Protein AF-A0A352IXB5-F1 (afdb_monomer)

Solvent-accessible surface area (backbone atoms only — not comparable to full-atom values): 7594 Å² total; per-residue (Å²): 130,58,72,66,66,54,29,67,25,27,30,50,58,43,25,67,73,30,58,93,38,62,74,57,22,50,49,30,45,28,34,42,60,47,67,44,33,81,44,38,70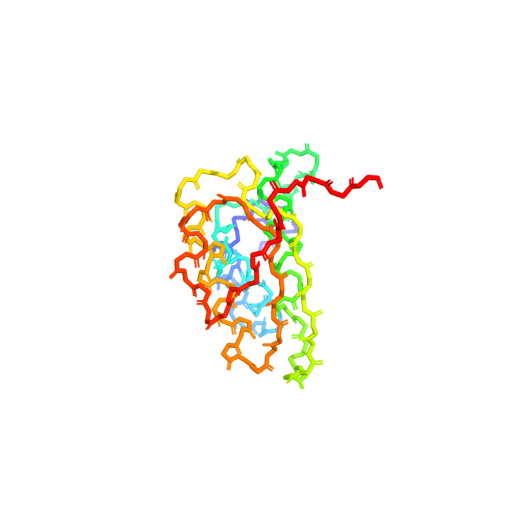,58,59,57,77,87,76,48,52,72,56,52,52,51,36,54,55,48,22,56,60,69,57,46,84,83,77,44,74,50,79,45,79,40,77,46,82,58,71,88,48,53,75,70,55,44,54,31,51,49,56,44,51,52,52,48,39,76,57,48,26,47,77,47,74,47,75,86,53,63,82,57,60,75,70,50,95,73,87,87,88,86,65,99,64,80,88,130

pLDDT: mean 88.92, std 7.3, range [47.94, 97.88]

Radius of gyration: 16.71 Å; Cα contacts (8 Å, |Δi|>4): 138; chains: 1; bounding box: 36×30×49 Å

InterPro domains:
  IPR003439 ABC transporter-like, ATP-binding domain [PF00005] (28-79)
  IPR027417 P-loop containing nucleoside triphosphate hydrolase [G3DSA:3.40.50.300] (49-128)
  IPR027417 P-loop containing nucleoside triphosphate hydrolase [SSF52540] (6-126)

Secondary structure (DSSP, 8-state):
--HHHHHTSBHHHHHHHTTTSHHHHHHHHHHHHTT-TTSBTT--GGGS-HHHHHHHHHHHHHTSPP-S-PEEEEESTTTT--HHHHHHHHHHHHHHHHTT-EEEEE---HHHHTT-SS-----SS---

Foldseek 3Di:
DDPVVQQQDFLQRNLVVCVVPVLSVLLSVLCVLLPRRGDGNNDDLVPDDPLSNLSNVLSVVVSDPQPLEAEAEEEASCVPPDPVSVVSVLSSVVVNVVSNYHYHYDHPDPVNVVSDPDDDDDDPHDDD

Sequence (128 aa):
KNINEVLEMTVEEGREFFDAVPFLARKLQTLMDVGLSYIRLGQSAVTLSGGEAQRVKLAKELSKRDTGKTLYILDEPTTGLHFYDIQQLLNVLERLRDHGNTIVVIEHNLDVIKTADWIIDLGPEGGS

Organism: NCBI:txid1033846

Nearest PDB structures (foldseek):
  6n9l-assembly1_A  TM=8.926E-01  e=2.535E-11  Thermotoga maritima
  3ux8-assembly1_A-2  TM=9.371E-01  e=1.032E-10  Geobacillus sp. Y412MC52
  3pih-assembly1_A  TM=9.499E-01  e=1.222E-10  Thermotoga maritima
  3zqj-assembly3_C  TM=9.078E-01  e=8.246E-11  Mycobacterium tuberculosis
  3zqj-assembly4_D  TM=9.073E-01  e=1.032E-10  Mycobacterium tuberculosis

Mean predicted aligned error: 5.65 Å

Structure (mmCIF, N/CA/C/O backbone):
data_AF-A0A352IXB5-F1
#
_entry.id   AF-A0A352IXB5-F1
#
loop_
_atom_site.group_PDB
_atom_site.id
_atom_site.type_symbol
_atom_site.label_atom_id
_atom_site.label_alt_id
_atom_site.label_comp_id
_atom_site.label_asym_id
_atom_site.label_entity_id
_atom_site.label_seq_id
_atom_site.pdbx_PDB_ins_code
_atom_site.Cartn_x
_atom_site.Cartn_y
_atom_site.Cartn_z
_atom_site.occupancy
_atom_site.B_iso_or_equiv
_atom_sit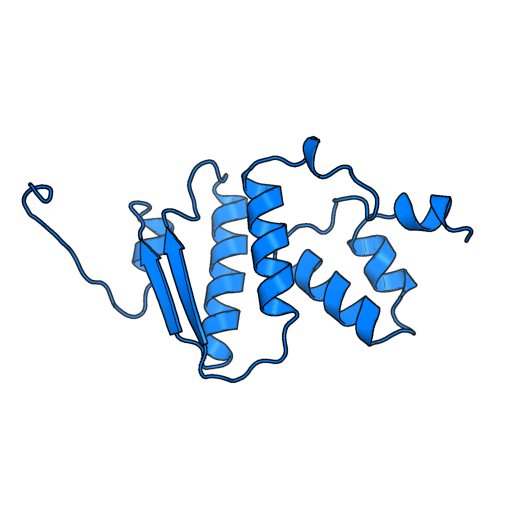e.auth_seq_id
_atom_site.auth_comp_id
_atom_site.auth_asym_id
_atom_site.auth_atom_id
_atom_site.pdbx_PDB_model_num
ATOM 1 N N . LYS A 1 1 ? -13.783 -2.765 24.791 1.00 83.38 1 LYS A N 1
ATOM 2 C CA . LYS A 1 1 ? -12.833 -1.640 24.684 1.00 83.38 1 LYS A CA 1
ATOM 3 C C . LYS A 1 1 ? -13.594 -0.377 24.308 1.00 83.38 1 LYS A C 1
ATOM 5 O O . LYS A 1 1 ? -14.555 -0.483 23.550 1.00 83.38 1 LYS A O 1
ATOM 10 N N . ASN A 1 2 ? -13.230 0.773 24.869 1.00 95.81 2 ASN A N 1
ATOM 11 C CA . ASN A 1 2 ? -13.750 2.075 24.436 1.00 95.81 2 ASN A CA 1
ATOM 12 C C . ASN A 1 2 ? -13.049 2.536 23.137 1.00 95.81 2 ASN A C 1
ATOM 14 O O . ASN A 1 2 ? -12.104 1.894 22.684 1.00 95.81 2 ASN A O 1
ATOM 18 N N . ILE A 1 3 ? -13.514 3.626 22.513 1.00 95.50 3 ILE A N 1
ATOM 19 C CA . ILE A 1 3 ? -12.979 4.068 21.210 1.00 95.50 3 ILE A CA 1
ATOM 20 C C . ILE A 1 3 ? -11.501 4.475 21.272 1.00 95.50 3 ILE A C 1
ATOM 22 O O . ILE A 1 3 ? -10.763 4.225 20.326 1.00 95.50 3 ILE A O 1
ATOM 26 N N . ASN A 1 4 ? -11.053 5.048 22.389 1.00 96.25 4 ASN A N 1
ATOM 27 C CA . ASN A 1 4 ? -9.661 5.448 22.562 1.00 96.25 4 ASN A CA 1
ATOM 28 C C . ASN A 1 4 ? -8.747 4.211 22.616 1.00 96.25 4 ASN A C 1
ATOM 30 O O . ASN A 1 4 ? -7.789 4.103 21.864 1.00 96.25 4 ASN A O 1
ATOM 34 N N . GLU A 1 5 ? -9.127 3.203 23.404 1.00 96.56 5 GLU A N 1
ATOM 35 C CA . GLU A 1 5 ? -8.414 1.918 23.481 1.00 96.56 5 GLU A CA 1
ATOM 36 C C . GLU A 1 5 ? -8.357 1.161 22.145 1.00 96.56 5 GLU A C 1
ATOM 38 O O . GLU A 1 5 ? -7.477 0.324 21.957 1.00 96.56 5 GLU A O 1
ATOM 43 N N . VAL A 1 6 ? -9.318 1.396 21.245 1.00 96.75 6 VAL A N 1
ATOM 44 C CA . VAL A 1 6 ? -9.300 0.847 19.881 1.00 96.75 6 VAL A CA 1
ATOM 45 C C . VAL A 1 6 ? -8.318 1.617 19.003 1.00 96.75 6 VAL A C 1
ATOM 47 O O . VAL A 1 6 ? -7.550 0.999 18.277 1.00 96.75 6 VAL A O 1
ATOM 50 N N . LEU A 1 7 ? -8.314 2.950 19.069 1.00 96.44 7 LEU A N 1
ATOM 51 C CA . LEU A 1 7 ? -7.399 3.782 18.282 1.00 96.44 7 LEU A CA 1
ATOM 52 C C . LEU A 1 7 ? -5.927 3.592 18.679 1.00 96.44 7 LEU A C 1
ATOM 54 O O . LEU A 1 7 ? -5.045 3.764 17.841 1.00 96.44 7 LEU A O 1
ATOM 58 N N . GLU A 1 8 ? -5.665 3.185 19.919 1.00 96.88 8 GLU A N 1
ATOM 59 C CA . GLU A 1 8 ? -4.319 2.855 20.397 1.00 96.88 8 GLU A CA 1
ATOM 60 C C . GLU A 1 8 ? -3.820 1.463 19.971 1.00 96.88 8 GLU A C 1
ATOM 62 O O . GLU A 1 8 ? -2.631 1.186 20.126 1.00 96.88 8 GLU A O 1
ATOM 67 N N . MET A 1 9 ? -4.683 0.600 19.416 1.00 97.88 9 MET A N 1
ATOM 68 C CA . MET A 1 9 ? -4.254 -0.703 18.898 1.00 97.88 9 MET A CA 1
ATOM 69 C C . MET A 1 9 ? -3.339 -0.545 17.692 1.00 97.88 9 MET A C 1
ATOM 71 O O . MET A 1 9 ? -3.558 0.337 16.855 1.00 97.88 9 MET A O 1
ATOM 75 N N . THR A 1 10 ? -2.390 -1.464 17.540 1.00 97.81 10 THR A N 1
ATOM 76 C CA . THR A 1 10 ? -1.703 -1.650 16.259 1.00 97.81 10 THR A CA 1
ATOM 77 C C . THR A 1 10 ? -2.658 -2.215 15.199 1.00 97.81 10 THR A C 1
ATOM 79 O O . THR A 1 10 ? -3.739 -2.723 15.507 1.00 97.81 10 THR A O 1
ATOM 82 N N . VAL A 1 11 ? -2.277 -2.139 13.923 1.00 96.81 11 VAL A N 1
ATOM 83 C CA . VAL A 1 11 ? -3.019 -2.786 12.830 1.00 96.81 11 VAL A CA 1
ATOM 84 C C . VAL A 1 11 ? -3.138 -4.293 13.062 1.00 96.81 11 VAL A C 1
ATOM 86 O O . VAL A 1 11 ? -4.202 -4.850 12.802 1.00 96.81 11 VAL A O 1
ATOM 89 N N . GLU A 1 12 ? -2.081 -4.941 13.554 1.00 96.75 12 GLU A N 1
ATOM 90 C CA . GLU A 1 12 ? -2.069 -6.374 13.873 1.00 96.75 12 GLU A CA 1
ATOM 91 C C . GLU A 1 12 ? -3.078 -6.725 14.973 1.00 96.75 12 GLU A C 1
ATOM 93 O O . GLU A 1 12 ? -3.969 -7.547 14.755 1.00 96.75 12 GLU A O 1
ATOM 98 N N . GLU A 1 13 ? -3.019 -6.023 16.108 1.00 97.50 13 GLU A N 1
ATOM 99 C CA . GLU A 1 13 ? -3.976 -6.191 17.208 1.00 97.50 13 GLU A CA 1
ATOM 100 C C . GLU A 1 13 ? -5.409 -5.899 16.749 1.00 97.50 13 GLU A C 1
ATOM 102 O O . GLU A 1 13 ? -6.352 -6.613 17.092 1.00 97.50 13 GLU A O 1
ATOM 107 N N . GLY A 1 14 ? -5.577 -4.840 15.954 1.00 97.19 14 GLY A N 1
ATOM 108 C CA . GLY A 1 14 ? -6.853 -4.457 15.377 1.00 97.19 14 GLY A CA 1
ATOM 109 C C . GLY A 1 14 ? -7.408 -5.541 14.461 1.00 97.19 14 GLY A C 1
ATOM 110 O O . GLY A 1 14 ? -8.605 -5.821 14.522 1.00 97.19 14 GLY A O 1
ATOM 111 N N . ARG A 1 15 ? -6.570 -6.158 13.615 1.00 97.19 15 ARG A N 1
ATOM 112 C CA . ARG A 1 15 ? -6.998 -7.233 12.716 1.00 97.19 15 ARG A CA 1
ATOM 113 C C . ARG A 1 15 ? -7.615 -8.342 13.559 1.00 97.19 15 ARG A C 1
ATOM 115 O O . ARG A 1 15 ? -8.791 -8.626 13.360 1.00 97.19 15 ARG A O 1
ATOM 122 N N . GLU A 1 16 ? -6.864 -8.911 14.501 1.00 96.62 16 GLU A N 1
ATOM 123 C CA . GLU A 1 16 ? -7.352 -9.999 15.361 1.00 96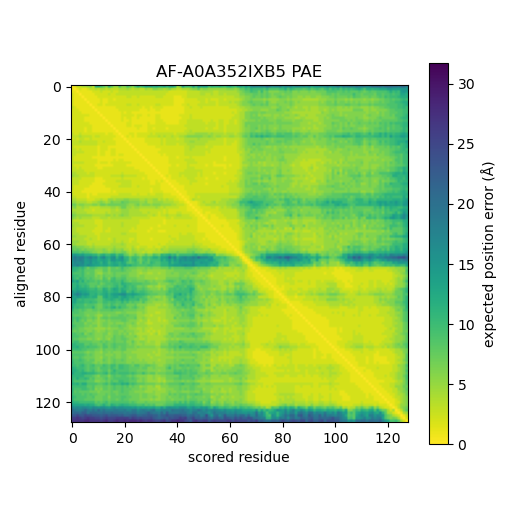.62 16 GLU A CA 1
ATOM 124 C C . GLU A 1 16 ? -8.616 -9.602 16.134 1.00 96.62 16 GLU A C 1
ATOM 126 O O . GLU A 1 16 ? -9.591 -10.354 16.191 1.00 96.62 16 GLU A O 1
ATOM 131 N N . PHE A 1 17 ? -8.643 -8.384 16.683 1.00 97.19 17 PHE A N 1
ATOM 132 C CA . PHE A 1 17 ? -9.782 -7.878 17.445 1.00 97.19 17 PHE A CA 1
ATOM 133 C C . PHE A 1 17 ? -11.067 -7.758 16.608 1.00 97.19 17 PHE A C 1
ATOM 135 O O . PHE A 1 17 ? -12.167 -7.955 17.131 1.00 97.19 17 PHE A O 1
ATOM 142 N N . PHE A 1 18 ? -10.952 -7.443 15.315 1.00 97.12 18 PHE A N 1
ATOM 143 C CA . PHE A 1 18 ? -12.085 -7.239 14.410 1.00 97.12 18 PHE A CA 1
ATOM 144 C C . PHE A 1 18 ? -12.414 -8.449 13.521 1.00 97.12 18 PHE A C 1
ATOM 146 O O . PHE A 1 18 ? -13.169 -8.296 12.560 1.00 97.12 18 PHE A O 1
ATOM 153 N N . ASP A 1 19 ? -11.951 -9.657 13.858 1.00 96.19 19 ASP A N 1
ATOM 154 C CA . ASP A 1 19 ? -12.216 -10.885 13.085 1.00 96.19 19 ASP A CA 1
ATOM 155 C C . ASP A 1 19 ? -13.704 -11.183 12.874 1.00 96.19 19 ASP A C 1
ATOM 157 O O . ASP A 1 19 ? -14.121 -11.617 11.799 1.00 96.19 19 ASP A O 1
ATOM 161 N N . ALA A 1 20 ? -14.536 -10.873 13.870 1.00 96.31 20 ALA A N 1
ATOM 162 C CA . ALA A 1 20 ? -15.986 -11.026 13.777 1.00 96.31 20 ALA A CA 1
ATOM 163 C C . ALA A 1 20 ? -16.666 -9.978 12.864 1.00 96.31 20 ALA A C 1
ATOM 165 O O . ALA A 1 20 ? -17.873 -10.057 12.635 1.00 96.31 20 ALA A O 1
ATOM 166 N N . VAL A 1 21 ? -15.923 -8.993 12.341 1.00 96.94 21 VAL A N 1
ATOM 167 C CA . VAL A 1 21 ? -16.420 -7.912 11.474 1.00 96.94 21 VAL A CA 1
ATOM 168 C C . VAL A 1 21 ? -15.676 -7.947 10.128 1.00 96.94 21 VAL A C 1
ATOM 170 O O . VAL A 1 21 ? -14.712 -7.203 9.923 1.00 96.94 21 VAL A O 1
ATOM 173 N N . PRO A 1 22 ? -16.138 -8.758 9.152 1.00 92.81 22 PRO A N 1
ATOM 174 C CA . PRO A 1 22 ? -15.368 -9.089 7.947 1.00 92.81 22 PRO A CA 1
ATOM 175 C C . PRO A 1 22 ? -14.892 -7.887 7.123 1.00 92.81 22 PRO A C 1
ATOM 177 O O . PRO A 1 22 ? -13.803 -7.903 6.554 1.00 92.81 22 PRO A O 1
ATOM 180 N N . PHE A 1 23 ? -15.694 -6.821 7.051 1.00 92.75 23 PHE A N 1
ATOM 181 C CA . PHE A 1 23 ? -15.320 -5.614 6.311 1.00 92.75 23 PHE A CA 1
ATOM 182 C C . PHE A 1 23 ? -14.143 -4.863 6.952 1.00 92.75 23 PHE A C 1
ATOM 184 O O . PHE A 1 23 ? -13.289 -4.351 6.228 1.00 92.75 23 PHE A O 1
ATOM 191 N N . LEU A 1 24 ? -14.082 -4.808 8.288 1.00 94.50 24 LEU A N 1
ATOM 192 C CA . LEU A 1 24 ? -12.959 -4.199 9.004 1.00 94.50 24 LEU A CA 1
ATOM 193 C C . LEU A 1 24 ? -11.729 -5.099 8.921 1.00 94.50 24 LEU A C 1
ATOM 195 O O . LEU A 1 24 ? -10.673 -4.621 8.511 1.00 94.50 24 LEU A O 1
ATOM 199 N N . ALA A 1 25 ? -11.891 -6.398 9.194 1.00 94.25 25 ALA A N 1
ATOM 200 C CA . ALA A 1 25 ? -10.816 -7.381 9.084 1.00 94.25 25 ALA A CA 1
ATOM 201 C C . ALA A 1 25 ? -10.144 -7.333 7.703 1.00 94.25 25 ALA A C 1
ATOM 203 O O . ALA A 1 25 ? -8.922 -7.282 7.615 1.00 94.25 25 ALA A O 1
ATOM 204 N N . ARG A 1 26 ? -10.923 -7.230 6.614 1.00 91.25 26 ARG A N 1
ATOM 205 C CA . ARG A 1 26 ? -10.379 -7.096 5.253 1.00 91.25 26 ARG A CA 1
ATOM 206 C C . ARG 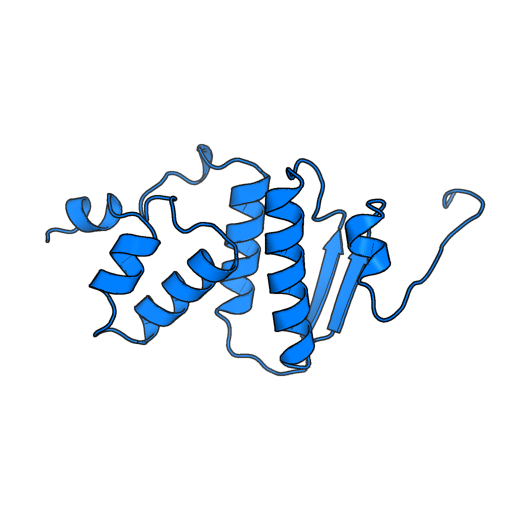A 1 26 ? -9.542 -5.827 5.064 1.00 91.25 26 ARG A C 1
ATOM 208 O O . ARG A 1 26 ? -8.504 -5.882 4.415 1.00 91.25 26 ARG A O 1
ATOM 215 N N . LYS A 1 27 ? -9.972 -4.681 5.602 1.00 92.50 27 LYS A N 1
ATOM 216 C CA . LYS A 1 27 ? -9.202 -3.427 5.506 1.00 92.50 27 LYS A CA 1
ATOM 217 C C . LYS A 1 27 ? -7.910 -3.489 6.315 1.00 92.50 27 LYS A C 1
ATOM 219 O O . LYS A 1 27 ? -6.868 -3.050 5.837 1.00 92.50 27 LYS A O 1
ATOM 224 N N . LEU A 1 28 ? -7.968 -4.059 7.511 1.00 95.38 28 LEU A N 1
ATOM 225 C CA . LEU A 1 28 ? -6.791 -4.225 8.360 1.00 95.38 28 LEU A CA 1
ATOM 226 C C . L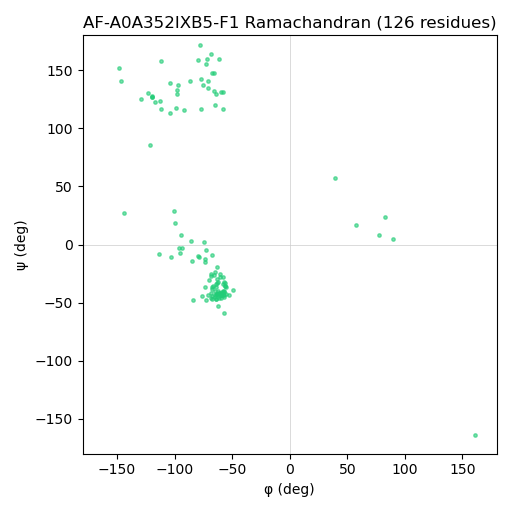EU A 1 28 ? -5.812 -5.234 7.754 1.00 95.38 28 LEU A C 1
ATOM 228 O O . LEU A 1 28 ? -4.615 -4.973 7.733 1.00 95.38 28 LEU A O 1
ATOM 232 N N . GLN A 1 29 ? -6.319 -6.296 7.123 1.00 92.38 29 GLN A N 1
ATOM 233 C CA . GLN A 1 29 ? -5.498 -7.238 6.367 1.00 92.38 29 GLN A CA 1
ATOM 234 C C . GLN A 1 29 ? -4.715 -6.539 5.251 1.00 92.38 29 GLN A C 1
ATOM 236 O O . GLN A 1 29 ? -3.516 -6.757 5.137 1.00 92.38 29 GLN A O 1
ATOM 241 N N . THR A 1 30 ? -5.338 -5.628 4.491 1.00 90.06 30 THR A N 1
ATOM 242 C CA . THR A 1 30 ? -4.604 -4.889 3.446 1.00 90.06 30 THR A CA 1
ATOM 243 C C . THR A 1 30 ? -3.488 -4.006 4.001 1.00 90.06 30 THR A C 1
ATOM 245 O O . THR A 1 30 ? -2.491 -3.808 3.317 1.00 90.06 30 THR A O 1
ATOM 248 N N . LEU A 1 31 ? -3.622 -3.495 5.231 1.00 92.50 31 LEU A N 1
ATOM 249 C CA . LEU A 1 31 ? -2.552 -2.757 5.911 1.00 92.50 31 LEU A CA 1
ATOM 250 C C . LEU A 1 31 ? -1.430 -3.696 6.389 1.00 92.50 31 LEU A C 1
ATOM 252 O O . LEU A 1 31 ? -0.258 -3.340 6.292 1.00 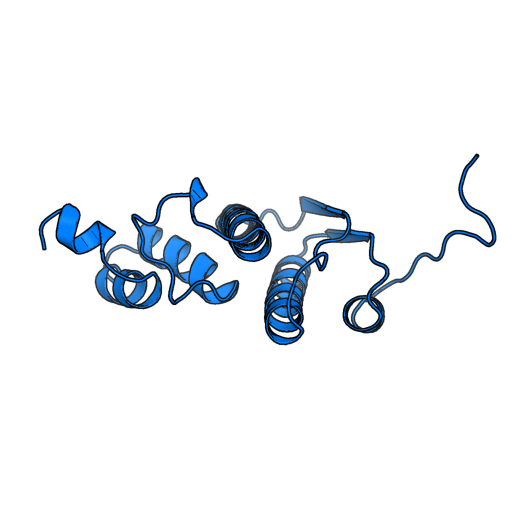92.50 31 LEU A O 1
ATOM 256 N N . MET A 1 32 ? -1.761 -4.908 6.849 1.00 90.94 32 MET A N 1
ATOM 257 C CA . MET A 1 32 ? -0.758 -5.935 7.161 1.00 90.94 32 MET A CA 1
ATOM 258 C C . MET A 1 32 ? 0.013 -6.373 5.914 1.00 90.94 32 MET A C 1
ATOM 260 O O . MET A 1 32 ? 1.235 -6.488 5.957 1.00 90.94 32 MET A O 1
ATOM 264 N N . ASP A 1 33 ? -0.689 -6.560 4.797 1.00 84.62 33 ASP A N 1
ATOM 265 C CA . ASP A 1 33 ? -0.116 -7.023 3.533 1.00 84.62 33 ASP A CA 1
ATOM 266 C C . ASP A 1 33 ? 0.924 -6.049 2.964 1.00 84.62 33 ASP A C 1
ATOM 268 O O . ASP A 1 33 ? 1.902 -6.479 2.359 1.00 84.62 33 ASP A O 1
ATOM 272 N N . VAL A 1 34 ? 0.750 -4.744 3.198 1.00 84.12 34 VAL A N 1
ATOM 273 C CA . VAL A 1 34 ? 1.731 -3.712 2.821 1.00 84.12 34 VAL A CA 1
ATOM 274 C C . VAL A 1 34 ? 2.824 -3.505 3.883 1.00 84.12 34 VAL A C 1
ATOM 276 O O . VAL A 1 34 ? 3.665 -2.624 3.731 1.00 84.12 34 VAL A O 1
ATOM 279 N N . GLY A 1 35 ? 2.835 -4.286 4.969 1.00 85.12 35 GLY A N 1
ATOM 280 C CA . GLY A 1 35 ? 3.855 -4.223 6.020 1.00 85.12 35 GLY A CA 1
ATOM 281 C C . GLY A 1 35 ? 3.647 -3.135 7.079 1.00 85.12 35 GLY A C 1
ATOM 282 O O . GLY A 1 35 ? 4.615 -2.731 7.712 1.00 85.12 35 GLY A O 1
ATOM 283 N N . LEU A 1 36 ? 2.416 -2.657 7.288 1.00 91.00 36 LEU A N 1
ATOM 284 C CA . LEU A 1 36 ? 2.091 -1.626 8.287 1.00 91.00 36 LEU A CA 1
ATOM 285 C C . LEU A 1 36 ? 1.479 -2.209 9.573 1.00 91.00 36 LEU A C 1
ATOM 287 O O . LEU A 1 36 ? 0.694 -1.542 10.243 1.00 91.00 36 LEU A O 1
ATOM 291 N N . SER A 1 37 ? 1.821 -3.452 9.925 1.00 92.12 37 SER A N 1
ATOM 292 C CA . SER A 1 37 ? 1.273 -4.160 11.094 1.00 92.12 37 SER A CA 1
ATOM 293 C C . SER A 1 37 ? 1.474 -3.410 12.417 1.00 92.12 37 SER A C 1
ATOM 295 O O . SER A 1 37 ? 0.609 -3.464 13.288 1.00 92.12 37 SER A O 1
ATOM 297 N N . TYR A 1 38 ? 2.582 -2.676 12.547 1.00 92.56 38 TYR A N 1
ATOM 298 C CA . TYR A 1 38 ? 3.002 -1.993 13.773 1.00 92.56 38 TYR A CA 1
ATOM 299 C C . TYR A 1 38 ? 2.378 -0.602 13.979 1.00 92.56 38 TYR A C 1
ATOM 301 O O . TYR A 1 38 ? 2.474 -0.048 15.075 1.00 92.56 38 TYR A O 1
ATOM 309 N N . ILE A 1 39 ? 1.761 -0.014 12.950 1.00 94.44 39 ILE A N 1
ATOM 310 C CA . ILE A 1 39 ? 1.163 1.326 13.033 1.00 94.44 39 ILE A CA 1
ATOM 311 C C . ILE A 1 39 ? -0.086 1.284 13.905 1.00 94.44 39 ILE A C 1
ATOM 313 O O . ILE A 1 39 ? -0.876 0.346 13.812 1.00 94.44 39 ILE A O 1
ATOM 317 N N . ARG A 1 40 ? -0.298 2.321 14.724 1.00 96.81 40 ARG A N 1
ATOM 318 C CA . ARG A 1 40 ? -1.540 2.445 15.502 1.00 96.81 40 ARG A CA 1
ATOM 319 C C . ARG A 1 40 ? -2.696 2.924 14.634 1.00 96.81 40 ARG A C 1
ATOM 321 O O . ARG A 1 40 ? -2.521 3.819 13.810 1.00 96.81 40 ARG A O 1
ATOM 328 N N . LEU A 1 41 ? -3.901 2.403 14.864 1.00 95.38 41 LEU A N 1
ATOM 329 C CA . LEU A 1 41 ? -5.097 2.774 14.094 1.00 95.38 41 LEU A CA 1
ATOM 330 C C . LEU A 1 41 ? -5.407 4.281 14.152 1.00 95.38 41 LEU A C 1
ATOM 332 O O . LEU A 1 41 ? -5.901 4.848 13.179 1.00 95.38 41 LEU A O 1
ATOM 336 N N . GLY A 1 42 ? -5.116 4.925 15.283 1.00 95.06 42 GLY A N 1
ATOM 337 C CA . GLY A 1 42 ? -5.261 6.364 15.502 1.00 95.06 42 GLY A CA 1
ATOM 338 C C . GLY A 1 42 ? -3.994 7.185 15.262 1.00 95.06 42 GLY A C 1
ATOM 339 O O . GLY A 1 42 ? -3.987 8.370 15.598 1.00 95.06 42 GLY A O 1
ATOM 340 N N . GLN A 1 43 ? -2.920 6.593 14.724 1.00 93.94 43 GLN A N 1
ATOM 341 C CA . GLN A 1 43 ? -1.671 7.313 14.483 1.00 93.94 43 GLN A CA 1
ATOM 342 C C . GLN A 1 43 ? -1.905 8.494 13.538 1.00 93.94 43 GLN A C 1
ATOM 344 O O . GLN A 1 43 ? -2.531 8.375 12.483 1.00 93.94 43 GLN A O 1
ATOM 349 N N . SER A 1 44 ? -1.393 9.660 13.928 1.00 92.62 44 SER A N 1
ATOM 350 C CA . SER A 1 44 ? -1.597 10.879 13.155 1.00 92.62 44 SER A CA 1
ATOM 351 C C . SER A 1 44 ? -0.904 10.787 11.798 1.00 92.62 44 SER A C 1
ATOM 353 O O . SER A 1 44 ? 0.288 10.483 11.723 1.00 92.62 44 SER A O 1
ATOM 355 N N . ALA A 1 45 ? -1.618 11.138 10.726 1.00 87.31 45 ALA A N 1
ATOM 356 C CA . ALA A 1 45 ? -1.090 11.083 9.362 1.00 87.31 45 ALA A CA 1
ATOM 357 C C . ALA A 1 45 ? 0.177 11.939 9.175 1.00 87.31 45 ALA A C 1
ATOM 359 O O . ALA A 1 45 ? 1.022 11.605 8.353 1.00 87.31 45 ALA A O 1
ATOM 360 N N . VAL A 1 46 ? 0.341 13.010 9.963 1.00 88.38 46 VAL A N 1
ATOM 361 C CA . VAL A 1 46 ? 1.524 13.892 9.905 1.00 88.38 46 VAL A CA 1
ATOM 362 C C . VAL A 1 46 ? 2.783 13.269 10.515 1.00 88.38 46 VAL A C 1
ATOM 364 O O . VAL A 1 46 ? 3.873 13.787 10.314 1.00 88.38 46 VAL A O 1
ATOM 367 N N . THR A 1 47 ? 2.636 12.188 11.285 1.00 90.69 47 THR A N 1
ATOM 368 C CA . THR A 1 47 ? 3.757 11.470 11.920 1.00 90.69 47 THR A CA 1
ATOM 369 C C . THR A 1 47 ? 4.234 10.266 11.116 1.00 90.69 47 THR A C 1
ATOM 371 O O . THR A 1 47 ? 5.192 9.614 11.519 1.00 90.69 47 THR A O 1
ATOM 374 N N . LEU A 1 48 ? 3.565 9.961 10.003 1.00 88.38 48 LEU A N 1
ATOM 375 C CA . LEU A 1 48 ? 3.965 8.884 9.108 1.00 88.38 48 LEU A CA 1
ATOM 376 C C . LEU A 1 48 ? 5.174 9.319 8.280 1.00 88.38 48 LEU A C 1
ATOM 378 O O . LEU A 1 48 ? 5.209 10.425 7.737 1.00 88.38 48 LEU A O 1
ATOM 382 N N . SER A 1 49 ? 6.142 8.423 8.136 1.00 85.44 49 SER A N 1
ATOM 383 C CA . SER A 1 49 ? 7.192 8.548 7.129 1.00 85.44 49 SER A CA 1
ATOM 384 C C . SER A 1 49 ? 6.592 8.550 5.717 1.00 85.44 49 SER A C 1
ATOM 386 O O . SER A 1 49 ? 5.485 8.052 5.486 1.00 85.44 49 SER A O 1
ATOM 388 N N . GLY A 1 50 ? 7.343 9.064 4.737 1.00 82.50 50 GLY A N 1
ATOM 389 C CA . GLY A 1 50 ? 6.911 9.054 3.333 1.00 82.50 50 GLY A CA 1
ATOM 390 C C . GLY A 1 50 ? 6.561 7.645 2.839 1.00 82.50 50 GLY A C 1
ATOM 391 O O . GLY A 1 50 ? 5.504 7.442 2.240 1.00 82.50 50 GLY A O 1
ATOM 392 N N . GLY A 1 51 ? 7.384 6.654 3.196 1.00 79.69 51 GLY A N 1
ATOM 393 C CA . GLY A 1 51 ? 7.148 5.256 2.844 1.00 79.69 51 GLY A CA 1
ATOM 394 C C . GLY A 1 51 ? 5.917 4.641 3.510 1.00 79.69 51 GLY A C 1
ATOM 395 O O . GLY A 1 51 ? 5.215 3.834 2.900 1.00 79.69 51 GLY A O 1
ATOM 396 N N . GLU A 1 52 ? 5.605 5.010 4.754 1.00 86.38 52 GLU A N 1
ATOM 397 C CA . GLU A 1 52 ? 4.363 4.579 5.411 1.00 86.38 52 GLU A CA 1
ATOM 398 C C . GLU A 1 52 ? 3.137 5.219 4.756 1.00 86.38 52 GLU A C 1
ATOM 400 O O . GLU A 1 52 ? 2.178 4.518 4.433 1.00 86.38 52 GLU A O 1
ATOM 405 N N . ALA A 1 53 ? 3.174 6.526 4.486 1.00 86.25 53 ALA A N 1
ATOM 406 C CA . ALA A 1 53 ? 2.076 7.235 3.832 1.00 86.25 53 ALA A CA 1
ATOM 407 C C . ALA A 1 53 ? 1.757 6.646 2.446 1.00 86.25 53 ALA A C 1
ATOM 409 O O . ALA A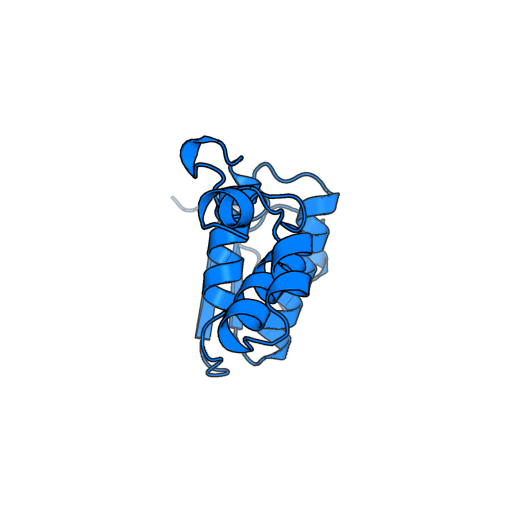 1 53 ? 0.589 6.457 2.085 1.00 86.25 53 ALA A O 1
ATOM 410 N N . GLN A 1 54 ? 2.792 6.292 1.684 1.00 81.56 54 GLN A N 1
ATOM 411 C CA . GLN A 1 54 ? 2.640 5.631 0.395 1.00 81.56 54 GLN A CA 1
ATOM 412 C C . GLN A 1 54 ? 2.011 4.238 0.526 1.00 81.56 54 GLN A C 1
ATOM 414 O O . GLN A 1 54 ? 1.073 3.912 -0.205 1.00 81.56 54 GLN A O 1
ATOM 419 N N . ARG A 1 55 ? 2.462 3.430 1.490 1.00 84.88 55 ARG A N 1
ATOM 420 C CA . ARG A 1 55 ? 1.885 2.105 1.760 1.00 84.88 55 ARG A CA 1
ATOM 421 C C . ARG A 1 55 ? 0.432 2.181 2.227 1.00 84.88 55 ARG A C 1
ATOM 423 O O . ARG A 1 55 ? -0.378 1.368 1.790 1.00 84.88 55 ARG A O 1
ATOM 430 N N . VAL A 1 56 ? 0.051 3.193 3.012 1.00 89.69 56 VAL A N 1
ATOM 431 C CA . VAL A 1 56 ? -1.360 3.445 3.370 1.00 89.69 56 VAL A CA 1
ATOM 432 C C . VAL A 1 56 ? -2.197 3.723 2.117 1.00 89.69 56 VAL A C 1
ATOM 434 O O . VAL A 1 56 ? -3.310 3.204 1.979 1.00 89.69 56 VAL A O 1
ATOM 437 N N . LYS A 1 57 ? -1.670 4.511 1.170 1.00 84.75 57 LYS A N 1
ATOM 438 C CA . LYS A 1 57 ? -2.340 4.776 -0.112 1.00 84.75 57 LYS A CA 1
ATOM 439 C C . LYS A 1 57 ? -2.504 3.492 -0.933 1.00 84.75 57 LYS A C 1
ATOM 441 O O . LYS A 1 57 ? -3.589 3.263 -1.461 1.00 84.75 57 LYS A O 1
ATOM 446 N N . LEU A 1 58 ? -1.485 2.634 -0.983 1.00 82.62 58 LEU A N 1
ATOM 447 C CA . LEU A 1 58 ? -1.553 1.331 -1.657 1.00 82.62 58 LEU A CA 1
ATOM 448 C C . LEU A 1 58 ? -2.564 0.386 -1.000 1.00 82.62 58 LEU A C 1
ATOM 450 O O . LEU A 1 58 ? -3.417 -0.165 -1.692 1.00 82.62 58 LEU A O 1
ATOM 454 N N . ALA A 1 59 ? -2.549 0.263 0.330 1.00 87.50 59 ALA A N 1
ATOM 455 C CA . ALA A 1 59 ? -3.519 -0.539 1.079 1.00 87.50 59 ALA A CA 1
ATOM 456 C C . ALA A 1 59 ? -4.961 -0.096 0.802 1.00 87.50 59 ALA A C 1
ATOM 458 O O . ALA A 1 59 ? -5.862 -0.917 0.617 1.00 87.50 59 ALA A O 1
ATOM 459 N N . LYS A 1 60 ? -5.191 1.218 0.704 1.00 87.31 60 LYS A N 1
ATOM 460 C CA . LYS A 1 60 ? -6.499 1.766 0.338 1.00 87.31 60 LYS A CA 1
ATOM 461 C C . LYS A 1 60 ? -6.949 1.290 -1.044 1.00 87.31 60 LYS A C 1
ATOM 463 O O . LYS A 1 60 ? -8.118 0.921 -1.180 1.00 87.31 60 LYS A O 1
ATOM 468 N N . GLU A 1 61 ? -6.061 1.287 -2.034 1.00 82.19 61 GLU A N 1
ATOM 469 C CA . GLU A 1 61 ? -6.360 0.802 -3.385 1.00 82.19 61 GLU A CA 1
ATOM 470 C C . GLU A 1 61 ? -6.604 -0.714 -3.414 1.00 82.19 61 GLU A C 1
ATOM 472 O O . GLU A 1 61 ? -7.623 -1.136 -3.957 1.00 82.19 61 GLU A O 1
ATOM 477 N N . LEU A 1 62 ? -5.774 -1.512 -2.729 1.00 79.25 62 LEU A N 1
ATOM 478 C CA . LEU A 1 62 ? -5.972 -2.961 -2.543 1.00 79.25 62 LEU A CA 1
ATOM 479 C C . LEU A 1 62 ? -7.312 -3.305 -1.877 1.00 79.25 62 LEU A C 1
ATOM 481 O O . LEU A 1 62 ? -7.900 -4.355 -2.128 1.00 79.25 62 LEU A O 1
ATOM 485 N N . SER A 1 63 ? -7.806 -2.428 -0.998 1.00 83.19 63 SER A N 1
ATOM 486 C CA . SER A 1 63 ? -9.069 -2.651 -0.289 1.00 83.19 63 SER A CA 1
ATOM 487 C C . SER A 1 63 ? -10.310 -2.467 -1.170 1.00 83.19 63 SER A C 1
ATOM 489 O O . SER A 1 63 ? -11.419 -2.813 -0.744 1.00 83.19 63 SER A O 1
ATOM 491 N N . LYS A 1 64 ? -10.160 -1.895 -2.374 1.00 80.94 64 LYS A N 1
ATOM 492 C CA . LYS A 1 64 ? -11.272 -1.708 -3.312 1.00 80.94 64 LYS A CA 1
ATOM 493 C C . LYS A 1 64 ? -11.696 -3.049 -3.908 1.00 80.94 64 LYS A C 1
ATOM 495 O O . LYS A 1 64 ? -10.972 -4.040 -3.882 1.00 80.94 64 LYS A O 1
ATOM 500 N N . ARG A 1 65 ? -12.929 -3.092 -4.420 1.00 71.38 65 ARG A N 1
ATOM 501 C CA . ARG A 1 65 ? -13.392 -4.253 -5.181 1.00 71.38 65 ARG A CA 1
ATOM 502 C C . ARG A 1 65 ? -12.552 -4.349 -6.442 1.00 71.38 65 ARG A C 1
ATOM 504 O O . ARG A 1 65 ? -12.544 -3.420 -7.245 1.00 71.38 65 ARG A O 1
ATOM 511 N N . ASP A 1 66 ? -11.877 -5.474 -6.566 1.00 69.19 66 ASP A N 1
ATOM 512 C CA . ASP A 1 66 ? -11.088 -5.794 -7.730 1.00 69.19 66 ASP A CA 1
ATOM 513 C C . ASP A 1 66 ? -11.995 -5.913 -8.959 1.00 69.19 66 ASP A C 1
ATOM 515 O O . ASP A 1 66 ? -13.051 -6.553 -8.921 1.00 69.19 66 ASP A O 1
ATOM 519 N N . THR A 1 67 ? -11.610 -5.216 -10.021 1.00 75.25 67 THR A N 1
ATOM 520 C CA . THR A 1 67 ? -12.302 -5.263 -11.310 1.00 75.25 67 THR A CA 1
ATOM 521 C C . THR A 1 67 ? -11.547 -6.127 -12.317 1.00 75.25 67 THR A C 1
ATOM 523 O O . THR A 1 67 ? -12.089 -6.390 -13.393 1.00 75.25 67 THR A O 1
ATOM 526 N N . GLY A 1 68 ? -10.306 -6.532 -11.994 1.00 77.69 68 GLY A N 1
ATOM 527 C CA . GLY A 1 68 ? -9.367 -7.193 -12.902 1.00 77.69 68 GLY A CA 1
ATOM 528 C C . GLY A 1 68 ? -9.049 -6.381 -14.160 1.00 77.69 68 GLY A C 1
ATOM 529 O O . GLY A 1 68 ? -8.649 -6.942 -15.173 1.00 77.69 68 GLY A O 1
ATOM 530 N N . LYS A 1 69 ? -9.346 -5.074 -14.158 1.00 84.38 69 LYS A N 1
ATOM 531 C CA . LYS A 1 69 ? -9.259 -4.177 -15.324 1.00 84.38 69 LYS A CA 1
ATOM 532 C C . LYS A 1 69 ? -8.800 -2.773 -14.930 1.00 84.38 69 LYS A C 1
ATOM 534 O O . LYS A 1 69 ? -9.155 -1.793 -15.585 1.00 84.38 69 LYS A O 1
ATOM 539 N N . THR A 1 70 ? -8.046 -2.660 -13.839 1.00 87.38 70 THR A N 1
ATOM 540 C CA . THR A 1 70 ? -7.497 -1.382 -13.374 1.00 87.38 70 THR A CA 1
ATOM 541 C C . THR A 1 70 ? -6.062 -1.232 -13.867 1.00 87.38 70 THR A C 1
ATOM 543 O O . THR A 1 70 ? -5.284 -2.182 -13.799 1.00 87.38 70 THR A O 1
ATOM 546 N N . LEU A 1 71 ? -5.709 -0.037 -14.345 1.00 90.50 71 LEU A N 1
ATOM 547 C CA . LEU A 1 71 ? -4.330 0.349 -14.633 1.00 90.50 71 LEU A CA 1
ATOM 548 C C . LEU A 1 71 ? -3.793 1.181 -13.465 1.00 90.50 71 LEU A C 1
ATOM 550 O O . LEU A 1 71 ? -4.302 2.270 -13.194 1.00 90.50 71 LEU A O 1
ATOM 554 N N . TYR A 1 72 ? -2.765 0.674 -12.796 1.00 88.50 72 TYR A N 1
ATOM 555 C CA . TYR A 1 72 ? -2.018 1.395 -11.772 1.00 88.50 72 TYR A CA 1
ATOM 556 C C . TYR A 1 72 ? -0.755 1.989 -12.387 1.00 88.50 72 TYR A C 1
ATOM 558 O O . TYR A 1 72 ? -0.003 1.278 -13.044 1.00 88.50 72 TYR A O 1
ATOM 566 N N . ILE A 1 73 ? -0.519 3.280 -12.160 1.00 91.44 73 ILE A N 1
ATOM 567 C CA . ILE A 1 73 ? 0.722 3.958 -12.547 1.00 91.44 73 ILE A CA 1
ATOM 568 C C . ILE A 1 73 ? 1.391 4.446 -11.267 1.00 91.44 73 ILE A C 1
ATOM 570 O O . ILE A 1 73 ? 0.767 5.164 -10.479 1.00 91.44 73 ILE A O 1
ATOM 574 N N . LEU A 1 74 ? 2.631 4.019 -11.050 1.00 89.19 74 LEU A N 1
ATOM 575 C CA . LEU A 1 74 ? 3.445 4.398 -9.905 1.00 89.19 74 LEU A CA 1
ATOM 576 C C . LEU A 1 74 ? 4.703 5.106 -10.397 1.00 89.19 74 LEU A C 1
ATOM 578 O O . LEU A 1 74 ? 5.423 4.572 -11.237 1.00 89.19 74 LEU A O 1
ATOM 582 N N . ASP A 1 75 ? 4.943 6.293 -9.854 1.00 89.44 75 ASP A N 1
ATOM 583 C CA . ASP A 1 75 ? 6.099 7.123 -10.171 1.00 89.44 75 ASP A CA 1
ATOM 584 C C . ASP A 1 75 ? 7.111 7.032 -9.024 1.00 89.44 75 ASP A C 1
ATOM 586 O O . ASP A 1 75 ? 6.779 7.403 -7.896 1.00 89.44 75 ASP A O 1
ATOM 590 N N . GLU A 1 76 ? 8.268 6.428 -9.300 1.00 90.06 76 GLU A N 1
ATOM 591 C CA . GLU A 1 76 ? 9.359 6.120 -8.363 1.00 90.06 76 GLU A CA 1
ATOM 592 C C . GLU A 1 76 ? 8.901 5.638 -6.974 1.00 90.06 76 GLU A C 1
ATOM 594 O O . GLU A 1 76 ? 9.225 6.239 -5.940 1.00 90.06 76 GLU A O 1
ATOM 599 N N . PRO A 1 77 ? 8.117 4.545 -6.900 1.00 85.69 77 PRO A N 1
ATOM 600 C CA . PRO A 1 77 ? 7.535 4.104 -5.647 1.00 85.69 77 PRO A CA 1
ATOM 601 C C . PRO A 1 77 ? 8.553 3.588 -4.619 1.00 85.69 77 PRO A C 1
ATOM 603 O O . PRO A 1 77 ? 8.152 3.343 -3.482 1.00 85.69 77 PRO A O 1
ATOM 606 N N . THR A 1 78 ? 9.827 3.397 -4.969 1.00 86.75 78 THR A N 1
ATOM 607 C CA . THR A 1 78 ? 10.876 3.012 -4.012 1.00 86.75 78 THR A CA 1
ATOM 608 C C . THR A 1 78 ? 11.646 4.183 -3.414 1.00 86.75 78 THR A C 1
ATOM 610 O O . THR A 1 78 ? 12.468 3.964 -2.520 1.00 86.75 78 THR A O 1
ATOM 613 N N . THR A 1 79 ? 11.370 5.422 -3.833 1.00 84.56 79 THR A N 1
ATOM 614 C CA . THR A 1 79 ? 12.095 6.599 -3.345 1.00 84.56 79 THR A CA 1
ATOM 615 C C . THR A 1 79 ? 11.988 6.735 -1.824 1.00 84.56 79 THR A C 1
ATOM 617 O O . THR A 1 79 ? 10.916 6.923 -1.250 1.00 84.56 79 THR A O 1
ATOM 620 N N . GLY A 1 80 ? 13.140 6.636 -1.152 1.00 78.38 80 GLY A N 1
ATOM 621 C CA . GLY A 1 80 ? 13.248 6.726 0.306 1.00 78.38 80 GLY A CA 1
ATOM 622 C C . GLY A 1 80 ? 12.839 5.463 1.075 1.00 78.38 80 GLY A C 1
ATOM 623 O O . GLY A 1 80 ? 12.765 5.519 2.303 1.00 78.38 80 GLY A O 1
ATOM 624 N N . LEU A 1 81 ? 12.585 4.336 0.398 1.00 80.81 81 LEU A N 1
ATOM 625 C CA . LEU A 1 81 ? 12.304 3.053 1.046 1.00 80.81 81 LEU A CA 1
ATOM 626 C C . LEU A 1 81 ? 13.590 2.286 1.374 1.00 80.81 81 LEU A C 1
ATOM 628 O O . LEU A 1 81 ? 14.528 2.221 0.582 1.00 80.81 81 LEU A O 1
ATOM 632 N N . HIS A 1 82 ? 13.612 1.647 2.544 1.00 81.75 82 HIS A N 1
ATOM 633 C CA . HIS A 1 82 ? 14.652 0.682 2.890 1.00 81.75 82 HIS A CA 1
ATOM 634 C C . HIS A 1 82 ? 14.450 -0.626 2.104 1.00 81.75 82 HIS A C 1
ATOM 636 O O . HIS A 1 82 ? 13.321 -0.975 1.762 1.00 81.75 82 HIS A O 1
ATOM 642 N N . PHE A 1 83 ? 15.512 -1.411 1.881 1.00 82.50 83 PHE A N 1
ATOM 643 C CA . PHE A 1 83 ? 15.456 -2.674 1.119 1.00 82.50 83 PHE A CA 1
ATOM 644 C C . PHE A 1 83 ? 14.335 -3.628 1.558 1.00 82.50 83 PHE A C 1
ATOM 646 O O . PHE A 1 83 ? 13.680 -4.254 0.729 1.00 82.50 83 PHE A O 1
ATOM 653 N N . TYR A 1 84 ? 14.086 -3.714 2.865 1.00 81.50 84 TYR A N 1
ATOM 654 C CA . TYR A 1 84 ? 12.996 -4.519 3.419 1.00 81.50 84 TYR A CA 1
ATOM 655 C C . TYR A 1 84 ? 11.609 -4.029 2.965 1.00 81.50 84 TYR A C 1
ATOM 657 O O . TYR A 1 84 ? 10.764 -4.829 2.571 1.00 81.50 84 TYR A O 1
ATOM 665 N N . ASP A 1 85 ? 11.385 -2.713 2.958 1.00 78.38 85 ASP A N 1
ATOM 666 C CA . ASP A 1 85 ? 10.116 -2.119 2.532 1.00 78.38 85 ASP A CA 1
ATOM 667 C C . ASP A 1 85 ? 9.904 -2.248 1.018 1.00 78.38 85 ASP A C 1
ATOM 669 O O . ASP A 1 85 ? 8.767 -2.400 0.573 1.00 78.38 85 ASP A O 1
ATOM 673 N N . ILE A 1 86 ? 10.987 -2.256 0.229 1.00 85.38 86 ILE A N 1
ATOM 674 C CA . ILE A 1 86 ? 10.931 -2.516 -1.218 1.00 85.38 86 ILE A CA 1
ATOM 675 C C . ILE A 1 86 ? 10.379 -3.918 -1.485 1.00 85.38 86 ILE A C 1
ATOM 677 O O . ILE A 1 86 ? 9.495 -4.074 -2.321 1.00 85.38 86 ILE A O 1
ATOM 681 N N . GLN A 1 87 ? 10.835 -4.937 -0.751 1.00 86.12 87 GLN A N 1
ATOM 682 C CA . GLN A 1 87 ? 10.308 -6.299 -0.909 1.00 86.12 87 GLN A CA 1
ATOM 683 C C . GLN A 1 87 ? 8.816 -6.382 -0.559 1.00 86.12 87 GLN A C 1
ATOM 685 O O . GLN A 1 87 ? 8.044 -7.020 -1.272 1.00 86.12 87 GLN A O 1
ATOM 690 N N . GLN A 1 88 ? 8.382 -5.680 0.491 1.00 81.00 88 GLN A N 1
ATOM 691 C CA . GLN A 1 88 ? 6.963 -5.611 0.859 1.00 81.00 88 GLN A CA 1
ATOM 692 C C . GLN A 1 88 ? 6.121 -4.914 -0.217 1.00 81.00 88 GLN A C 1
ATOM 694 O O . GLN A 1 88 ? 5.023 -5.370 -0.534 1.00 81.00 88 GLN A O 1
ATOM 699 N N . LEU A 1 89 ? 6.642 -3.838 -0.813 1.00 84.31 89 LEU A N 1
ATOM 700 C CA . LEU A 1 89 ? 6.011 -3.172 -1.947 1.00 84.31 89 LEU A CA 1
ATOM 701 C C . LEU A 1 89 ? 5.899 -4.111 -3.157 1.00 84.31 89 LEU A C 1
ATOM 703 O O . LEU A 1 89 ? 4.827 -4.199 -3.749 1.00 84.31 89 LEU A O 1
ATOM 707 N N . LEU A 1 90 ? 6.963 -4.835 -3.505 1.00 89.38 90 LEU A N 1
ATOM 708 C CA . LEU A 1 90 ? 6.960 -5.774 -4.630 1.00 89.38 90 LEU A CA 1
ATOM 709 C C . LEU A 1 90 ? 5.909 -6.874 -4.453 1.00 89.38 90 LEU A C 1
ATOM 711 O O . LEU A 1 90 ? 5.089 -7.066 -5.346 1.00 89.38 90 LEU A O 1
ATOM 715 N N . ASN A 1 91 ? 5.828 -7.484 -3.266 1.00 87.19 91 ASN A N 1
ATOM 716 C CA . ASN A 1 91 ? 4.796 -8.476 -2.938 1.00 87.19 91 ASN A CA 1
ATOM 717 C C . ASN A 1 91 ? 3.369 -7.932 -3.148 1.00 87.19 91 ASN A C 1
ATOM 719 O O . ASN A 1 91 ? 2.458 -8.650 -3.563 1.00 87.19 91 ASN A O 1
ATOM 723 N N . VAL A 1 92 ? 3.153 -6.650 -2.851 1.00 84.81 92 VAL A N 1
ATOM 724 C CA . VAL A 1 92 ? 1.867 -5.972 -3.054 1.00 84.81 92 VAL A CA 1
ATOM 725 C C . VAL A 1 92 ? 1.570 -5.756 -4.538 1.00 84.81 92 VAL A C 1
ATOM 727 O O . VAL A 1 92 ? 0.437 -5.985 -4.970 1.00 84.81 92 VAL A O 1
ATOM 730 N N . LEU A 1 93 ? 2.562 -5.322 -5.317 1.00 88.50 93 LEU A N 1
ATOM 731 C CA . LEU A 1 93 ? 2.413 -5.126 -6.758 1.00 88.50 93 LEU A CA 1
ATOM 732 C C . LEU A 1 93 ? 2.153 -6.460 -7.469 1.00 88.50 93 LEU A C 1
ATOM 734 O O . LEU A 1 93 ? 1.225 -6.550 -8.268 1.00 88.50 93 LEU A O 1
ATOM 738 N N . GLU A 1 94 ? 2.877 -7.519 -7.113 1.00 89.56 94 GLU A N 1
ATOM 739 C CA . GLU A 1 94 ? 2.638 -8.868 -7.638 1.00 89.56 94 GLU A CA 1
ATOM 740 C C . GLU A 1 94 ? 1.208 -9.334 -7.358 1.00 89.56 94 GLU A C 1
ATOM 742 O O . GLU A 1 94 ? 0.509 -9.768 -8.271 1.00 89.56 94 GLU A O 1
ATOM 747 N N . ARG A 1 95 ? 0.702 -9.133 -6.133 1.00 84.62 95 ARG A N 1
ATOM 748 C CA . ARG A 1 95 ? -0.699 -9.441 -5.815 1.00 84.62 95 ARG A CA 1
ATOM 749 C C . ARG A 1 95 ? -1.674 -8.645 -6.677 1.00 84.62 95 ARG A C 1
ATOM 751 O O . ARG A 1 95 ? -2.657 -9.214 -7.135 1.00 84.62 95 ARG A O 1
ATOM 758 N N . LEU A 1 96 ? -1.456 -7.346 -6.893 1.00 85.12 96 LEU A N 1
ATOM 759 C CA . LEU A 1 96 ? -2.327 -6.535 -7.759 1.00 85.12 96 LEU A CA 1
ATOM 760 C C . LEU A 1 96 ? -2.362 -7.073 -9.194 1.00 85.12 96 LEU A C 1
ATOM 762 O O . LEU A 1 96 ? -3.441 -7.137 -9.792 1.00 85.12 96 LEU A O 1
ATOM 766 N N . ARG A 1 97 ? -1.204 -7.485 -9.718 1.00 89.44 97 ARG A N 1
ATOM 767 C CA . ARG A 1 97 ? -1.070 -8.107 -11.037 1.00 89.44 97 ARG A CA 1
ATOM 768 C C . ARG A 1 97 ? -1.803 -9.444 -11.095 1.00 89.44 97 ARG A C 1
ATOM 770 O O . ARG A 1 97 ? -2.563 -9.671 -12.030 1.00 89.44 97 ARG A O 1
ATOM 777 N N . ASP A 1 98 ? -1.629 -10.302 -10.093 1.00 88.44 98 ASP A N 1
ATOM 778 C CA . ASP A 1 98 ? -2.236 -11.642 -10.048 1.00 88.44 98 ASP A CA 1
ATOM 779 C C . ASP A 1 98 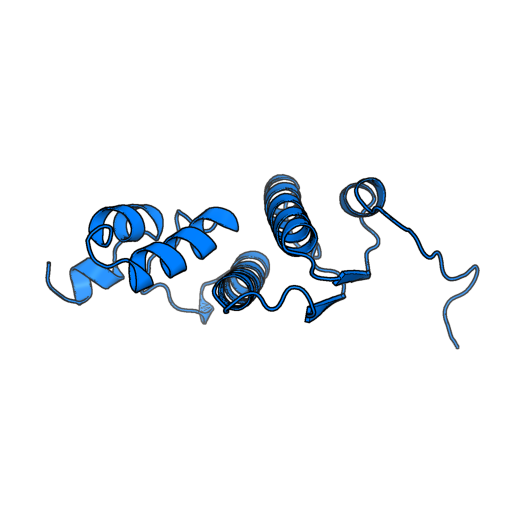? -3.773 -11.588 -9.969 1.00 88.44 98 ASP A C 1
ATOM 781 O O . ASP A 1 98 ? -4.470 -12.496 -10.418 1.00 88.44 98 ASP A O 1
ATOM 785 N N . HIS A 1 99 ? -4.311 -10.474 -9.471 1.00 84.56 99 HIS A N 1
ATOM 786 C CA . HIS A 1 99 ? -5.730 -10.119 -9.517 1.00 84.56 99 HIS A CA 1
ATOM 787 C C . HIS A 1 99 ? -6.216 -9.657 -10.915 1.00 84.56 99 HIS A C 1
ATOM 789 O O . HIS A 1 99 ? -7.376 -9.300 -11.102 1.00 84.56 99 HIS A O 1
ATOM 795 N N . GLY A 1 100 ? -5.349 -9.673 -11.929 1.00 88.56 100 GLY A N 1
ATOM 796 C CA . GLY A 1 100 ? -5.658 -9.312 -13.315 1.00 88.56 100 GLY A CA 1
ATOM 797 C C . GLY A 1 100 ? -5.471 -7.831 -13.648 1.00 88.56 100 GLY A C 1
ATOM 798 O O . GLY A 1 100 ? -5.784 -7.415 -14.761 1.00 88.56 100 GLY A O 1
ATOM 799 N N . ASN A 1 101 ? -4.971 -7.017 -12.715 1.00 90.06 101 ASN A N 1
ATOM 800 C CA . ASN A 1 101 ? -4.716 -5.602 -12.977 1.00 90.06 101 ASN A CA 1
ATOM 801 C C . ASN A 1 101 ? -3.401 -5.407 -13.744 1.00 90.06 101 ASN A C 1
ATOM 803 O O . ASN A 1 101 ? -2.510 -6.253 -13.731 1.00 90.06 101 ASN A O 1
ATOM 807 N N . THR A 1 102 ? -3.266 -4.260 -14.406 1.00 92.62 102 THR A N 1
ATOM 808 C CA . THR A 1 102 ? -2.021 -3.856 -15.071 1.00 92.62 102 THR A CA 1
ATOM 809 C C . THR A 1 102 ? -1.322 -2.802 -14.233 1.00 92.62 102 THR A C 1
ATOM 811 O O . THR A 1 102 ? -1.965 -1.904 -13.689 1.00 92.62 102 THR A O 1
ATOM 814 N N . ILE A 1 103 ? -0.002 -2.908 -14.125 1.00 93.62 103 ILE A N 1
ATOM 815 C CA . ILE A 1 103 ? 0.814 -2.028 -13.295 1.00 93.62 103 ILE A CA 1
ATOM 816 C C . ILE A 1 103 ? 1.954 -1.506 -14.157 1.00 93.62 103 ILE A C 1
ATOM 818 O O . ILE A 1 103 ? 2.688 -2.284 -14.759 1.00 93.62 103 ILE A O 1
ATOM 822 N N . VAL A 1 104 ? 2.083 -0.187 -14.214 1.00 95.50 104 VAL A N 1
ATOM 823 C CA . VAL A 1 104 ? 3.198 0.518 -14.840 1.00 95.50 104 VAL A CA 1
ATOM 824 C C . VAL A 1 104 ? 3.964 1.213 -13.732 1.00 95.50 104 VAL A C 1
ATOM 826 O O . VAL A 1 104 ? 3.395 1.989 -12.962 1.00 95.50 104 VAL A O 1
ATOM 829 N N . VAL A 1 105 ? 5.251 0.911 -13.646 1.00 94.56 105 VAL A N 1
ATOM 830 C CA . VAL A 1 105 ? 6.146 1.466 -12.637 1.00 94.56 105 VAL A CA 1
ATOM 831 C C . VAL A 1 105 ? 7.260 2.217 -13.351 1.00 94.56 105 VAL A C 1
ATOM 833 O O . VAL A 1 105 ? 7.916 1.655 -14.224 1.00 94.56 105 VAL A O 1
ATOM 836 N N . ILE A 1 106 ? 7.459 3.478 -12.978 1.00 94.69 106 ILE A N 1
ATOM 837 C CA . ILE A 1 106 ? 8.630 4.268 -13.357 1.00 94.69 106 ILE A CA 1
ATOM 838 C C . ILE A 1 106 ? 9.646 4.075 -12.238 1.00 94.69 106 ILE A C 1
ATOM 840 O O . ILE A 1 106 ? 9.364 4.423 -11.094 1.00 94.69 106 ILE A O 1
ATOM 844 N N . GLU A 1 107 ? 10.786 3.465 -12.543 1.00 94.25 107 GLU A N 1
ATOM 845 C CA . GLU A 1 107 ? 11.797 3.131 -11.544 1.00 94.25 107 GLU A CA 1
ATOM 846 C C . GLU A 1 107 ? 13.210 3.182 -12.108 1.00 94.25 107 GLU A C 1
ATOM 848 O O . GLU A 1 107 ? 13.444 2.906 -13.284 1.00 94.25 107 GLU A O 1
ATOM 853 N N . HIS A 1 108 ? 14.153 3.463 -11.214 1.00 93.00 108 HIS A N 1
ATOM 854 C CA . HIS A 1 108 ? 15.587 3.311 -11.449 1.00 93.00 108 HIS A CA 1
ATOM 855 C C . HIS A 1 108 ? 16.188 2.201 -10.569 1.00 93.00 108 HIS A C 1
ATOM 857 O O . HIS A 1 108 ? 17.349 1.822 -10.741 1.00 93.00 108 HIS A O 1
ATOM 863 N N . ASN A 1 109 ? 15.415 1.655 -9.622 1.00 90.75 109 ASN A N 1
ATOM 864 C CA . ASN A 1 109 ? 15.874 0.599 -8.736 1.00 90.75 109 ASN A CA 1
ATOM 865 C C . ASN A 1 109 ? 15.911 -0.774 -9.434 1.00 90.75 109 ASN A C 1
ATOM 867 O O . ASN A 1 109 ? 14.878 -1.346 -9.794 1.00 90.75 109 ASN A O 1
ATOM 871 N N . LEU A 1 110 ? 17.111 -1.354 -9.554 1.00 90.88 110 LEU A N 1
ATOM 872 C CA . LEU A 1 110 ? 17.324 -2.657 -10.194 1.00 90.88 110 LEU A CA 1
ATOM 873 C C . LEU A 1 110 ? 16.579 -3.811 -9.504 1.00 90.88 110 LEU A C 1
ATOM 875 O O . LEU A 1 110 ? 16.212 -4.777 -10.174 1.00 90.88 110 LEU A O 1
ATOM 879 N N . ASP A 1 111 ? 16.322 -3.722 -8.194 1.00 88.31 111 ASP A N 1
ATOM 880 C CA . ASP A 1 111 ? 15.554 -4.739 -7.471 1.00 88.31 111 ASP A CA 1
ATOM 881 C C . ASP A 1 111 ? 14.082 -4.764 -7.874 1.00 88.31 111 ASP A C 1
ATOM 883 O O . ASP A 1 111 ? 13.456 -5.816 -7.766 1.00 88.31 111 ASP A O 1
ATOM 887 N N . VAL A 1 112 ? 13.541 -3.647 -8.361 1.00 90.94 112 VAL A N 1
ATOM 888 C CA . VAL A 1 112 ? 12.191 -3.600 -8.928 1.00 90.94 112 VAL A CA 1
ATOM 889 C C . VAL A 1 112 ? 12.222 -4.031 -10.384 1.00 90.94 112 VAL A C 1
ATOM 891 O O . VAL A 1 112 ? 11.462 -4.911 -10.783 1.00 90.94 112 VAL A O 1
ATOM 894 N N . ILE A 1 113 ? 13.153 -3.479 -11.162 1.00 93.88 113 ILE A N 1
ATOM 895 C CA . ILE A 1 113 ? 13.272 -3.748 -12.601 1.00 93.88 113 ILE A CA 1
ATOM 896 C C . ILE A 1 113 ? 13.438 -5.251 -12.872 1.00 93.88 113 ILE A C 1
ATOM 898 O O . ILE A 1 113 ? 12.789 -5.785 -13.766 1.00 93.88 113 ILE A O 1
ATOM 902 N N . LYS A 1 114 ? 14.229 -5.967 -12.059 1.00 92.81 114 LYS A N 1
ATOM 903 C CA . LYS A 1 114 ? 14.441 -7.421 -12.209 1.00 92.81 114 LYS A CA 1
ATOM 904 C C . LYS A 1 114 ? 13.175 -8.270 -12.029 1.00 92.81 114 LYS A C 1
ATOM 906 O O . LYS A 1 114 ? 13.182 -9.433 -12.418 1.00 92.81 114 LYS A O 1
ATOM 911 N N . THR A 1 115 ? 12.139 -7.730 -11.386 1.00 91.81 115 THR A N 1
ATOM 912 C CA . THR A 1 115 ? 10.872 -8.437 -11.119 1.00 91.81 115 THR A CA 1
ATOM 913 C C . THR A 1 115 ? 9.803 -8.160 -12.171 1.00 91.81 115 THR A C 1
ATOM 915 O O . THR A 1 115 ? 8.747 -8.786 -12.149 1.00 91.81 115 THR A O 1
ATOM 918 N N . ALA A 1 116 ? 10.059 -7.230 -13.094 1.00 94.44 116 ALA A N 1
ATOM 919 C CA . ALA A 1 116 ? 9.090 -6.843 -14.102 1.00 94.44 116 ALA A CA 1
ATOM 920 C C . ALA A 1 116 ? 8.889 -7.950 -15.146 1.00 94.44 116 ALA A C 1
ATOM 922 O O . ALA A 1 116 ? 9.847 -8.490 -15.698 1.00 94.44 116 ALA A O 1
ATOM 923 N N . ASP A 1 117 ? 7.626 -8.224 -15.478 1.00 94.94 117 ASP A N 1
ATOM 924 C CA . ASP A 1 117 ? 7.264 -9.134 -16.571 1.00 94.94 117 ASP A CA 1
ATOM 925 C C . ASP A 1 117 ? 7.632 -8.545 -17.950 1.00 94.94 117 ASP A C 1
ATOM 927 O O . ASP A 1 117 ? 7.888 -9.275 -18.909 1.00 94.94 117 ASP A O 1
ATOM 931 N N . TRP A 1 118 ? 7.663 -7.211 -18.057 1.00 96.44 118 TRP A N 1
ATOM 932 C CA . TRP A 1 118 ? 8.039 -6.479 -19.263 1.00 96.44 118 TRP A CA 1
ATOM 933 C C . TRP A 1 118 ? 8.748 -5.167 -18.911 1.00 96.44 118 TRP A C 1
ATOM 935 O O . TRP A 1 118 ? 8.353 -4.483 -17.968 1.00 96.44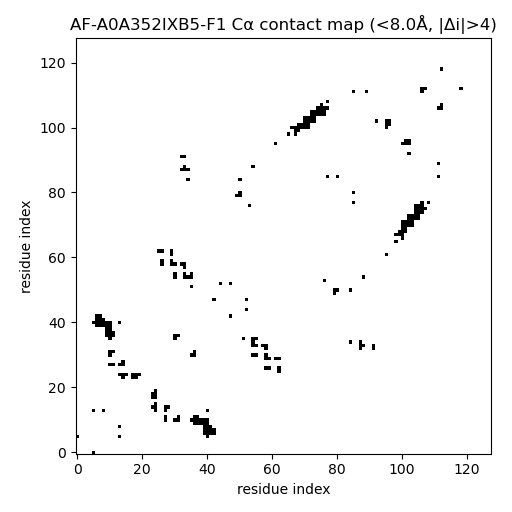 118 TRP A O 1
ATOM 945 N N . ILE A 1 119 ? 9.785 -4.814 -19.675 1.00 96.69 119 ILE A N 1
ATOM 946 C CA . ILE A 1 119 ? 10.612 -3.620 -19.454 1.00 96.69 119 ILE A CA 1
ATOM 947 C C . ILE A 1 119 ? 10.589 -2.764 -20.721 1.00 96.69 119 ILE A C 1
ATOM 949 O O . ILE A 1 119 ? 10.837 -3.265 -21.820 1.00 96.69 119 ILE A O 1
ATOM 953 N N . ILE A 1 120 ? 10.319 -1.469 -20.551 1.00 95.88 120 ILE A N 1
ATOM 954 C CA . ILE A 1 120 ? 10.504 -0.442 -21.578 1.00 95.88 120 ILE A CA 1
ATOM 955 C C . ILE A 1 120 ? 11.650 0.450 -21.114 1.00 95.88 120 ILE A C 1
ATOM 957 O O . ILE A 1 120 ? 11.528 1.110 -20.086 1.00 95.88 120 ILE A O 1
ATOM 961 N N . ASP A 1 121 ? 12.738 0.468 -21.875 1.00 94.56 121 ASP A N 1
ATOM 962 C CA . ASP A 1 121 ? 13.873 1.357 -21.628 1.00 94.56 121 ASP A CA 1
ATOM 963 C C . ASP A 1 121 ? 13.772 2.596 -22.531 1.00 94.56 121 ASP A C 1
ATOM 965 O O . ASP A 1 121 ? 13.480 2.479 -23.726 1.00 94.56 121 ASP A O 1
ATOM 969 N N . LEU A 1 122 ? 13.965 3.784 -21.955 1.00 90.88 122 LEU A N 1
ATOM 970 C CA . LEU A 1 122 ? 13.848 5.075 -22.638 1.00 90.88 122 LEU A CA 1
ATOM 971 C C . LEU A 1 122 ? 15.194 5.803 -22.572 1.00 90.88 122 LEU A C 1
ATOM 973 O O . LEU A 1 122 ? 15.751 5.991 -21.496 1.00 90.88 122 LEU A O 1
ATOM 977 N N . GLY A 1 123 ? 15.707 6.242 -23.721 1.00 89.00 123 GLY A N 1
ATOM 978 C CA . GLY A 1 123 ? 17.016 6.886 -23.822 1.00 89.00 123 GLY A CA 1
ATOM 979 C C . GLY A 1 123 ? 17.554 6.874 -25.257 1.00 89.00 123 GLY A C 1
ATOM 980 O O . GLY A 1 123 ? 16.785 6.634 -26.194 1.00 89.00 123 GLY A O 1
ATOM 981 N N . PRO A 1 124 ? 18.862 7.127 -25.468 1.00 86.25 124 PRO A N 1
ATOM 982 C CA . PRO A 1 124 ? 19.933 7.263 -24.465 1.00 86.25 124 PRO A CA 1
ATOM 983 C C . PRO A 1 124 ? 20.010 8.628 -23.755 1.00 86.25 124 PRO A C 1
ATOM 985 O O . PRO A 1 124 ? 20.754 8.764 -22.789 1.00 86.25 124 PRO A O 1
ATOM 988 N N . GLU A 1 125 ? 19.271 9.637 -24.214 1.00 87.88 125 GLU A N 1
ATOM 989 C CA . GLU A 1 125 ? 19.254 10.983 -23.626 1.00 87.88 125 GLU A CA 1
ATOM 990 C C . GLU A 1 125 ? 17.899 11.281 -22.967 1.00 87.88 125 GLU A C 1
ATOM 992 O O . GLU A 1 125 ? 16.887 10.656 -23.291 1.00 87.88 125 GLU A O 1
ATOM 997 N N . GLY A 1 126 ? 17.876 12.234 -22.028 1.00 76.12 126 GLY A N 1
ATOM 998 C CA . GLY A 1 126 ? 16.632 12.708 -21.419 1.00 76.12 126 GLY A CA 1
ATOM 999 C C . GLY A 1 126 ? 15.765 13.467 -22.427 1.00 76.12 126 GLY A C 1
ATOM 1000 O O . GLY A 1 126 ? 16.286 14.127 -23.324 1.00 76.12 126 GLY A O 1
ATOM 1001 N N . GLY A 1 127 ? 14.441 13.382 -22.278 1.00 66.88 127 GLY A N 1
ATOM 1002 C CA . GLY A 1 127 ? 13.511 14.170 -23.091 1.00 66.88 127 GLY A CA 1
ATOM 1003 C C . GLY A 1 127 ? 13.780 15.673 -22.942 1.00 66.88 127 GLY A C 1
ATOM 1004 O O . GLY A 1 127 ? 13.929 16.157 -21.821 1.00 66.88 127 GLY A O 1
ATOM 1005 N N . SER A 1 128 ? 13.876 16.378 -24.073 1.00 47.94 128 SER A N 1
ATOM 1006 C CA . SER A 1 128 ? 14.090 17.832 -24.170 1.00 47.94 128 SER A CA 1
ATOM 1007 C C . SER A 1 128 ? 12.917 18.654 -23.653 1.00 47.94 128 SER A C 1
ATOM 1009 O O . SER A 1 128 ? 11.779 18.295 -24.042 1.00 47.94 128 SER A O 1
#